Protein AF-A0AAV2C0Q1-F1 (afdb_monomer)

pLDDT: mean 70.8, std 21.01, range [34.28, 98.69]

Mean predicted aligned error: 19.0 Å

Secondary structure (DSSP, 8-state):
--HHHHHHHHHHHHHHHHHHHHHHHHHHHHHHHHHHHHHHHHHHHHHHHHHHHHHHH--S----SSS---BTTTB-------TTT-TTPEEEE-TT-GGGEEEE---HHHHHHHHHHHHHHHHTT-SS---PPPPPP---

Solvent-accessible surface area (backbone atoms only — not comparable to full-atom values): 8811 Å² total; per-residue (Å²): 132,63,67,67,56,54,54,52,52,52,53,52,51,51,54,50,50,58,50,50,52,52,51,51,52,54,50,50,54,49,52,55,53,52,49,53,54,50,51,55,49,50,54,51,50,51,52,52,48,53,60,52,46,56,65,74,70,54,90,68,86,82,82,60,99,58,91,55,65,78,60,55,102,84,44,65,80,74,85,72,69,54,62,84,83,42,77,87,35,46,80,46,70,46,94,91,37,76,92,60,35,38,64,37,90,68,52,72,68,54,50,51,51,51,50,50,50,55,50,52,54,51,64,73,74,52,89,79,82,93,69,89,77,79,79,81,83,78,83,132

Organism: NCBI:txid280406

Sequence (140 aa):
MDQDFLINFSKEITKKLDTIERQVDVLSENYDNIGKRVDDLSMTVSKQIETLGAIAVNGDHVLSENGAVPVSSKVTFITLNREEDYPNGTWLGDPDNPERRVRCHITPTVLILVIHLILGKRKRDRTTCTSPIPYPRIPW

Radius of gyration: 34.7 Å; Cα contacts (8 Å, |Δi|>4): 46; chains: 1; bounding box: 64×52×96 Å

Foldseek 3Di:
DDPVVVVVVVVVVVVVVVVVVVVVVVVVVVVVVVVVVVVVVVVVVVVLVVVVVVVVPPPDDPDPPDQFDCPDVPDGPPPQQDCVNPVPFDWDADPVDSVGIGTHPDDPVNVVVVVCVVVVVVVVPDDDDDDDDDDDDDDD

Nearest PDB structures (foldseek):
  6pcp-assembly2_C  TM=3.655E-01  e=1.535E+00  Bordetella pertussis
  4lln-assembly3_I  TM=4.149E-01  e=8.731E+00  Staphylococcus aureus

Structure (mmCIF, N/CA/C/O backbone):
data_AF-A0AAV2C0Q1-F1
#
_entry.id   AF-A0AAV2C0Q1-F1
#
loop_
_atom_site.group_PDB
_atom_site.id
_atom_site.type_symbol
_atom_site.label_atom_id
_atom_site.label_alt_id
_atom_site.label_comp_id
_atom_site.label_asym_id
_atom_site.label_entity_id
_atom_site.label_seq_id
_atom_site.pdbx_PDB_ins_code
_atom_site.Cartn_x
_atom_site.Cartn_y
_atom_site.Cartn_z
_atom_site.occupancy
_atom_site.B_iso_or_equiv
_atom_site.auth_seq_id
_atom_site.auth_comp_id
_atom_site.auth_asym_id
_atom_site.auth_atom_id
_atom_site.pdbx_PDB_model_num
ATOM 1 N N . MET A 1 1 ? -26.413 14.146 50.023 1.00 65.75 1 MET A N 1
ATOM 2 C CA . MET A 1 1 ? -25.894 13.702 48.714 1.00 65.75 1 MET A CA 1
ATOM 3 C C . MET A 1 1 ? -26.408 12.284 48.543 1.00 65.75 1 MET A C 1
ATOM 5 O O . MET A 1 1 ? -26.126 11.477 49.420 1.00 65.75 1 MET A O 1
ATOM 9 N N . ASP A 1 2 ? -27.257 12.028 47.548 1.00 90.31 2 ASP A N 1
ATOM 10 C CA . ASP A 1 2 ? -27.978 10.753 47.443 1.00 90.31 2 ASP A CA 1
ATOM 11 C C . ASP A 1 2 ? -27.030 9.604 47.106 1.00 90.31 2 ASP A C 1
ATOM 13 O O . ASP A 1 2 ? -26.300 9.642 46.115 1.00 90.31 2 ASP A O 1
ATOM 17 N N . GLN A 1 3 ? -27.042 8.575 47.948 1.00 91.81 3 GLN A N 1
ATOM 18 C CA . GLN A 1 3 ? -26.208 7.386 47.792 1.00 91.81 3 GLN A CA 1
ATOM 19 C C . GLN A 1 3 ? -26.467 6.687 46.445 1.00 91.81 3 GLN A C 1
ATOM 21 O O . GLN A 1 3 ? -25.527 6.243 45.787 1.00 91.81 3 GLN A O 1
ATOM 26 N N . ASP A 1 4 ? -27.718 6.695 45.982 1.00 94.50 4 ASP A N 1
ATOM 27 C CA . ASP A 1 4 ? -28.133 6.122 44.698 1.00 94.50 4 ASP A CA 1
ATOM 28 C C . ASP A 1 4 ? -27.535 6.859 43.496 1.00 94.50 4 ASP A C 1
ATOM 30 O O . ASP A 1 4 ? -27.154 6.237 42.502 1.00 94.50 4 ASP A O 1
ATOM 34 N N . PHE A 1 5 ? -27.390 8.184 43.597 1.00 95.81 5 PHE A N 1
ATOM 35 C CA . PHE A 1 5 ? -26.758 8.979 42.548 1.00 95.81 5 PHE A CA 1
ATOM 36 C C . PHE A 1 5 ? -25.291 8.585 42.376 1.00 95.81 5 PHE A C 1
ATOM 38 O O . PHE A 1 5 ? -24.832 8.376 41.253 1.00 95.81 5 PHE A O 1
ATOM 45 N N . LEU A 1 6 ? -24.562 8.439 43.487 1.00 95.06 6 LEU A N 1
ATOM 46 C CA . LEU A 1 6 ? -23.146 8.084 43.457 1.00 95.06 6 LEU A CA 1
ATOM 47 C C . LEU A 1 6 ? -22.929 6.666 42.908 1.00 95.06 6 LEU A C 1
ATOM 49 O O . LEU A 1 6 ? -22.021 6.451 42.105 1.00 95.06 6 LEU A O 1
ATOM 53 N N . ILE A 1 7 ? -23.798 5.721 43.279 1.00 96.50 7 ILE A N 1
ATOM 54 C CA . ILE A 1 7 ? -23.786 4.351 42.748 1.00 96.50 7 ILE A CA 1
ATOM 55 C C . ILE A 1 7 ? -24.032 4.357 41.235 1.00 96.50 7 ILE A C 1
ATOM 57 O O . ILE A 1 7 ? -23.296 3.714 40.485 1.00 96.50 7 ILE A O 1
ATOM 61 N N . ASN A 1 8 ? -25.031 5.106 40.762 1.00 96.31 8 ASN A N 1
ATOM 62 C CA . ASN A 1 8 ? -25.351 5.169 39.338 1.00 96.31 8 ASN A CA 1
ATOM 63 C C . ASN A 1 8 ? -24.243 5.856 38.525 1.00 96.31 8 ASN A C 1
ATOM 65 O O . ASN A 1 8 ? -23.880 5.390 37.447 1.00 96.31 8 ASN A O 1
ATOM 69 N N . PHE A 1 9 ? -23.656 6.927 39.062 1.00 96.94 9 PHE A N 1
ATOM 70 C CA . PHE A 1 9 ? -22.528 7.612 38.438 1.00 96.94 9 PHE A CA 1
ATOM 71 C C . PHE A 1 9 ? -21.294 6.708 38.343 1.00 96.94 9 PHE A C 1
ATOM 73 O O . PHE A 1 9 ? -20.684 6.607 37.280 1.00 96.94 9 PHE A O 1
ATOM 80 N N . SER A 1 10 ? -20.967 5.990 39.422 1.00 97.00 10 SER A N 1
ATOM 81 C CA . SER A 1 10 ? -19.880 5.008 39.421 1.00 97.00 10 SER A CA 1
ATOM 82 C C . SER A 1 10 ? -20.118 3.908 38.386 1.00 97.00 10 SER A C 1
ATOM 84 O O . SER A 1 10 ? -19.196 3.570 37.649 1.00 97.00 10 SER A O 1
ATOM 86 N N . LYS A 1 11 ? -21.350 3.397 38.274 1.00 98.00 11 LYS A N 1
ATOM 87 C CA . LYS A 1 11 ? -21.722 2.386 37.275 1.00 98.00 11 LYS A CA 1
ATOM 88 C C . LYS A 1 11 ? -21.534 2.888 35.842 1.00 98.00 11 LYS A C 1
ATOM 90 O O . LYS A 1 11 ? -21.035 2.152 34.993 1.00 98.00 11 LYS A O 1
ATOM 95 N N . GLU A 1 12 ? -21.913 4.133 35.573 1.00 98.31 12 GLU A N 1
ATOM 96 C CA . GLU A 1 12 ? -21.757 4.732 34.248 1.00 98.31 12 GLU A CA 1
ATOM 97 C C . GLU A 1 12 ? -20.279 4.964 33.897 1.00 98.31 12 GLU A C 1
ATOM 99 O O . GLU A 1 12 ? -19.877 4.733 32.756 1.00 98.31 12 GLU A O 1
ATOM 104 N N . ILE A 1 13 ? -19.446 5.350 34.872 1.00 98.31 13 ILE A N 1
ATOM 105 C CA . ILE A 1 13 ? -17.990 5.446 34.684 1.00 98.31 13 ILE A CA 1
ATOM 106 C C . ILE A 1 13 ? -17.406 4.084 34.316 1.00 98.31 13 ILE A C 1
ATOM 108 O O . ILE A 1 13 ? -16.681 3.997 33.327 1.00 98.31 13 ILE A O 1
ATOM 112 N N . THR A 1 14 ? -17.737 3.028 35.064 1.00 98.25 14 THR A N 1
ATOM 113 C CA . THR A 1 14 ? -17.246 1.672 34.776 1.00 98.25 14 THR A CA 1
ATOM 114 C C . THR A 1 14 ? -17.634 1.242 33.366 1.00 98.25 14 THR A C 1
ATOM 116 O O . THR A 1 14 ? -16.777 0.841 32.592 1.00 98.25 14 THR A O 1
ATOM 119 N N . LYS A 1 15 ? -18.891 1.459 32.967 1.00 98.56 15 LYS A N 1
ATOM 120 C CA . LYS A 1 15 ? -19.356 1.130 31.614 1.00 98.56 15 LYS A CA 1
ATOM 121 C C . LYS A 1 15 ? -18.574 1.867 30.520 1.00 98.56 15 LYS A C 1
ATOM 123 O O . LYS A 1 15 ? -18.290 1.302 29.461 1.00 98.56 15 LYS A O 1
ATOM 128 N N . LYS A 1 16 ? -18.244 3.142 30.745 1.00 98.56 16 LYS A N 1
ATOM 129 C CA . LYS A 1 16 ? -17.418 3.914 29.808 1.00 98.56 16 LYS A CA 1
ATOM 130 C C . LYS A 1 16 ? -15.980 3.408 29.762 1.00 98.56 16 LYS A C 1
ATOM 132 O O . LYS A 1 16 ? -15.426 3.349 28.670 1.00 98.56 16 LYS A O 1
ATOM 137 N N . LEU A 1 17 ? -15.405 3.021 30.899 1.00 98.62 17 LEU A N 1
ATOM 138 C CA . LEU A 1 17 ? -14.075 2.411 30.953 1.00 98.62 17 LEU A CA 1
ATOM 139 C C . LEU A 1 17 ? -14.039 1.091 30.177 1.00 98.62 17 LEU A C 1
ATOM 141 O O . LEU A 1 17 ? -13.200 0.963 29.293 1.00 98.62 17 LEU A O 1
ATOM 145 N N . ASP A 1 18 ? -15.014 0.203 30.384 1.00 98.50 18 ASP A N 1
ATOM 146 C CA . ASP A 1 18 ? -15.128 -1.066 29.645 1.00 98.50 18 ASP A CA 1
ATOM 147 C C . ASP A 1 18 ? -15.242 -0.836 28.126 1.00 98.50 18 ASP A C 1
ATOM 149 O O . ASP A 1 18 ? -14.744 -1.605 27.301 1.00 98.50 18 ASP A O 1
ATOM 153 N N . THR A 1 19 ? -15.927 0.244 27.735 1.00 98.62 19 THR A N 1
ATOM 154 C CA . THR A 1 19 ? -16.071 0.626 26.324 1.00 98.62 19 THR A CA 1
ATOM 155 C C . THR A 1 19 ? -14.741 1.101 25.743 1.00 98.62 19 THR A C 1
ATOM 157 O O . THR A 1 19 ? -14.389 0.702 24.635 1.00 98.62 19 THR A O 1
ATOM 160 N N . ILE A 1 20 ? -14.001 1.938 26.476 1.00 98.69 20 ILE A N 1
ATOM 161 C CA . ILE A 1 20 ? -12.687 2.440 26.054 1.00 98.69 20 ILE A CA 1
ATOM 162 C C . ILE A 1 20 ? -11.686 1.288 25.956 1.00 98.69 20 ILE A C 1
ATOM 164 O O . ILE A 1 20 ? -10.960 1.216 24.971 1.00 98.69 20 ILE A O 1
ATOM 168 N N . GLU A 1 21 ? -11.683 0.371 26.922 1.00 98.62 21 GLU A N 1
ATOM 169 C CA . GLU A 1 21 ? -10.827 -0.819 26.917 1.00 98.62 21 GLU A CA 1
ATOM 170 C C . GLU A 1 21 ? -11.042 -1.642 25.641 1.00 98.62 21 GLU A C 1
ATOM 172 O O . GLU A 1 21 ? -10.107 -1.842 24.869 1.00 98.62 21 GLU A O 1
ATOM 177 N N . ARG A 1 22 ? -12.302 -1.960 25.309 1.00 98.44 22 ARG A N 1
ATOM 178 C CA . ARG A 1 22 ? -12.633 -2.637 24.044 1.00 98.44 22 ARG A CA 1
ATOM 179 C C . ARG A 1 22 ? -12.180 -1.871 22.805 1.00 98.44 22 ARG A C 1
ATOM 181 O O . ARG A 1 22 ? -11.778 -2.481 21.819 1.00 98.44 22 ARG A O 1
ATOM 188 N N . GLN A 1 23 ? -12.310 -0.546 22.803 1.00 98.62 23 GLN A N 1
ATOM 189 C CA . GLN A 1 23 ? -11.873 0.265 21.666 1.00 98.62 23 GLN A CA 1
ATOM 190 C C . GLN A 1 23 ? -10.352 0.234 21.501 1.00 98.62 23 GLN A C 1
ATOM 192 O O . GLN A 1 23 ? -9.878 0.196 20.367 1.00 98.62 23 GLN A O 1
ATOM 197 N N . VAL A 1 24 ? -9.602 0.226 22.604 1.00 98.62 24 VAL A N 1
ATOM 198 C CA . VAL A 1 24 ? -8.141 0.086 22.597 1.00 98.62 24 VAL A CA 1
ATOM 199 C C . VAL A 1 24 ? -7.734 -1.290 22.074 1.00 98.62 24 VAL A C 1
ATOM 201 O O . VAL A 1 24 ? -6.858 -1.350 21.214 1.00 98.62 24 VAL A O 1
ATOM 204 N N . ASP A 1 25 ? -8.412 -2.363 22.488 1.00 98.56 25 ASP A N 1
ATOM 205 C CA . ASP A 1 25 ? -8.147 -3.720 21.989 1.00 98.56 25 ASP A CA 1
ATOM 206 C C . ASP A 1 25 ? -8.329 -3.811 20.468 1.00 98.56 25 ASP A C 1
ATOM 208 O O . ASP A 1 25 ? -7.438 -4.258 19.743 1.00 98.56 25 ASP A O 1
ATOM 212 N N . VAL A 1 26 ? -9.462 -3.311 19.961 1.00 98.25 26 VAL A N 1
ATOM 213 C CA . VAL A 1 26 ? -9.756 -3.288 18.518 1.00 98.25 26 VAL A CA 1
ATOM 214 C C . VAL A 1 26 ? -8.747 -2.425 17.762 1.00 98.25 26 VAL A C 1
ATOM 216 O O . VAL A 1 26 ? -8.320 -2.770 16.659 1.00 98.25 26 VAL A O 1
ATOM 219 N N . LEU A 1 27 ? -8.361 -1.279 18.327 1.00 98.44 27 LEU A N 1
ATOM 220 C CA . LEU A 1 27 ? -7.364 -0.412 17.712 1.00 98.44 27 LEU A CA 1
ATOM 221 C C . LEU A 1 27 ? -6.005 -1.117 17.634 1.00 98.44 27 LEU A C 1
ATOM 223 O O . LEU A 1 27 ? -5.371 -1.061 16.583 1.00 98.44 27 LEU A O 1
ATOM 227 N N . SER A 1 28 ? -5.594 -1.819 18.691 1.00 98.38 28 SER A N 1
ATOM 228 C CA . SER A 1 28 ? -4.357 -2.604 18.722 1.00 98.38 28 SER A CA 1
ATOM 229 C C . SER A 1 28 ? -4.342 -3.672 17.629 1.00 98.38 28 SER A C 1
ATOM 231 O O . SER A 1 28 ? -3.390 -3.746 16.857 1.00 98.38 28 SER A O 1
ATOM 233 N N . GLU A 1 29 ? -5.427 -4.434 17.487 1.00 98.56 29 GLU A N 1
ATOM 234 C CA . GLU A 1 29 ? -5.547 -5.451 16.436 1.00 98.56 29 GLU A CA 1
ATOM 235 C C . GLU A 1 29 ? -5.444 -4.836 15.029 1.00 98.56 29 GLU A C 1
ATOM 237 O O . GLU A 1 29 ? -4.795 -5.379 14.131 1.00 98.56 29 GLU A O 1
ATOM 242 N N . ASN A 1 30 ? -6.036 -3.657 14.825 1.00 98.44 30 ASN A N 1
ATOM 243 C CA . ASN A 1 30 ? -5.922 -2.934 13.561 1.00 98.44 30 ASN A CA 1
ATOM 244 C C . ASN A 1 30 ? -4.485 -2.474 13.272 1.00 98.44 30 ASN A C 1
ATOM 246 O 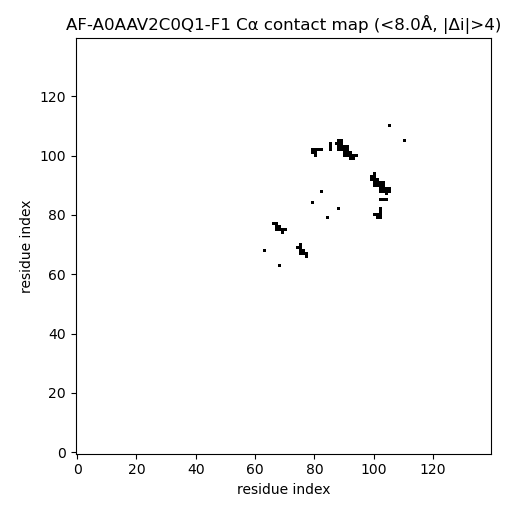O . ASN A 1 30 ? -4.052 -2.541 12.117 1.00 98.44 30 ASN A O 1
ATOM 250 N N . TYR A 1 31 ? -3.744 -2.030 14.293 1.00 98.31 31 TYR A N 1
ATOM 251 C CA . TYR A 1 31 ? -2.331 -1.665 14.157 1.00 98.31 31 TYR A CA 1
ATOM 252 C C . TYR A 1 31 ? -1.456 -2.873 13.794 1.00 98.31 31 TYR A C 1
ATOM 254 O O . TYR A 1 31 ? -0.600 -2.767 12.915 1.00 98.31 31 TYR A O 1
ATOM 262 N N . ASP A 1 32 ? -1.720 -4.041 14.374 1.00 98.38 32 ASP A N 1
ATOM 263 C CA . ASP A 1 32 ? -1.007 -5.268 14.010 1.00 98.38 32 ASP A CA 1
ATOM 264 C C . ASP A 1 32 ? -1.308 -5.688 12.565 1.00 98.38 32 ASP A C 1
ATOM 266 O O . ASP A 1 32 ? -0.412 -6.066 11.805 1.00 98.38 32 ASP A O 1
ATOM 270 N N . ASN A 1 33 ? -2.571 -5.585 12.147 1.00 98.25 33 ASN A N 1
ATOM 271 C CA . ASN A 1 33 ? -2.990 -5.920 10.788 1.00 98.25 33 ASN A CA 1
ATOM 272 C C . ASN A 1 33 ? -2.382 -4.983 9.740 1.00 98.25 33 ASN A C 1
ATOM 274 O O . ASN A 1 33 ? -1.959 -5.443 8.675 1.00 98.25 33 ASN A O 1
ATOM 278 N N . ILE A 1 34 ? -2.329 -3.674 10.009 1.00 98.44 34 ILE A N 1
ATOM 279 C CA . ILE A 1 34 ? -1.697 -2.735 9.078 1.00 98.44 34 ILE A CA 1
ATOM 280 C C . ILE A 1 34 ? -0.181 -2.932 9.033 1.00 98.44 34 ILE A C 1
ATOM 282 O O . ILE A 1 34 ? 0.376 -2.883 7.940 1.00 98.44 34 ILE A O 1
ATOM 286 N N . GLY A 1 35 ? 0.459 -3.239 10.168 1.00 98.12 35 GLY A N 1
ATOM 287 C CA . GLY A 1 35 ? 1.878 -3.595 10.232 1.00 98.12 35 GLY A CA 1
ATOM 288 C C . GLY A 1 35 ? 2.209 -4.769 9.312 1.00 98.12 35 GLY A C 1
ATOM 289 O O . GLY A 1 35 ? 3.008 -4.620 8.392 1.00 98.12 35 GLY A O 1
ATOM 290 N N . LYS A 1 36 ? 1.480 -5.885 9.448 1.00 98.06 36 LYS A N 1
ATOM 291 C CA . LYS A 1 36 ? 1.646 -7.069 8.582 1.00 98.06 36 LYS A CA 1
ATOM 292 C C . LYS A 1 36 ? 1.494 -6.742 7.096 1.00 98.06 36 LYS A C 1
ATOM 294 O O . LYS A 1 36 ? 2.306 -7.157 6.280 1.00 98.06 36 LYS A O 1
ATOM 299 N N . ARG A 1 37 ? 0.477 -5.952 6.732 1.00 98.00 37 ARG A N 1
ATOM 300 C CA . ARG A 1 37 ? 0.252 -5.554 5.331 1.00 98.00 37 ARG A CA 1
ATOM 301 C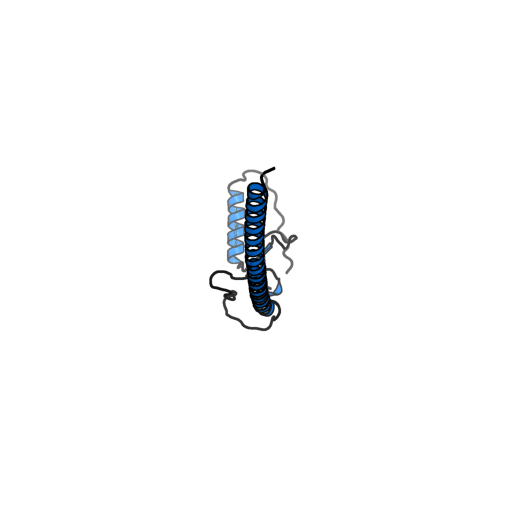 C . ARG A 1 37 ? 1.378 -4.684 4.774 1.00 98.00 37 ARG A C 1
ATOM 303 O O . ARG A 1 37 ? 1.658 -4.760 3.579 1.00 98.00 37 ARG A O 1
ATOM 310 N N . VAL A 1 38 ? 1.978 -3.832 5.605 1.00 98.25 38 VAL A N 1
ATOM 311 C CA . VAL A 1 38 ? 3.137 -3.017 5.220 1.00 98.25 38 VAL A CA 1
ATOM 312 C C . VAL A 1 38 ? 4.359 -3.906 5.001 1.00 98.25 38 VAL A C 1
ATOM 314 O O . VAL A 1 38 ? 5.040 -3.736 3.989 1.00 98.25 38 VAL A O 1
ATOM 317 N N . ASP A 1 39 ? 4.592 -4.887 5.871 1.00 98.06 39 ASP A N 1
ATOM 318 C CA . ASP A 1 39 ? 5.689 -5.848 5.724 1.00 98.06 39 ASP A CA 1
ATOM 319 C C . ASP A 1 39 ? 5.536 -6.689 4.445 1.00 98.06 39 ASP A C 1
ATOM 321 O O . ASP A 1 39 ? 6.471 -6.772 3.645 1.00 98.06 39 ASP A O 1
ATOM 325 N N . ASP A 1 40 ? 4.338 -7.214 4.173 1.00 97.19 40 ASP A N 1
ATOM 326 C CA . ASP A 1 40 ? 4.033 -7.972 2.949 1.00 97.19 40 ASP A CA 1
ATOM 327 C C . ASP A 1 40 ? 4.271 -7.140 1.678 1.00 97.19 40 ASP A C 1
ATOM 329 O O . ASP A 1 40 ? 4.833 -7.616 0.679 1.00 97.19 40 ASP A O 1
ATOM 333 N N . LEU A 1 41 ? 3.850 -5.871 1.701 1.00 96.94 41 LEU A N 1
ATOM 334 C CA . LEU A 1 41 ? 4.068 -4.949 0.592 1.00 96.94 41 LEU A CA 1
ATOM 335 C C . LEU A 1 41 ? 5.561 -4.657 0.407 1.00 96.94 41 LEU A C 1
ATOM 337 O O . LEU A 1 41 ? 6.047 -4.671 -0.723 1.00 96.94 41 LEU A O 1
ATOM 341 N N . SER A 1 42 ? 6.293 -4.444 1.500 1.00 96.88 42 SER A N 1
ATOM 342 C CA . SER A 1 42 ? 7.739 -4.215 1.492 1.00 96.88 42 SER A CA 1
ATOM 343 C C . SER A 1 42 ? 8.497 -5.410 0.904 1.00 96.88 42 SER A C 1
ATOM 345 O O . SER A 1 42 ? 9.351 -5.238 0.028 1.00 96.88 42 SER A O 1
ATOM 347 N N . MET A 1 43 ? 8.121 -6.634 1.288 1.00 94.06 43 MET A N 1
ATOM 348 C CA . MET A 1 43 ? 8.667 -7.868 0.714 1.00 94.06 43 MET A CA 1
ATOM 349 C C . MET A 1 43 ? 8.365 -7.979 -0.785 1.00 94.06 43 MET A C 1
ATOM 351 O O . MET A 1 43 ? 9.244 -8.324 -1.576 1.00 94.06 43 MET A O 1
ATOM 355 N N . THR A 1 44 ? 7.138 -7.650 -1.197 1.00 94.31 44 THR A N 1
ATOM 356 C CA . THR A 1 44 ? 6.727 -7.694 -2.608 1.00 94.31 44 THR A CA 1
ATOM 357 C C . THR A 1 44 ? 7.521 -6.704 -3.456 1.00 94.31 44 THR A C 1
ATOM 359 O O . THR A 1 44 ? 8.030 -7.074 -4.515 1.00 94.31 44 THR A O 1
ATOM 362 N N . VAL A 1 45 ? 7.664 -5.462 -2.988 1.00 90.81 45 VAL A N 1
ATOM 363 C CA . VAL A 1 45 ? 8.430 -4.417 -3.681 1.00 90.81 45 VAL A CA 1
ATOM 364 C C . VAL A 1 45 ? 9.908 -4.788 -3.750 1.00 90.81 45 VAL A C 1
ATOM 366 O O . VAL A 1 45 ? 10.497 -4.708 -4.825 1.00 90.81 45 VAL A O 1
ATOM 369 N N . SER A 1 46 ? 10.495 -5.265 -2.651 1.00 90.56 46 SER A N 1
ATOM 370 C CA . SER A 1 46 ? 11.899 -5.702 -2.619 1.00 90.56 46 SER A CA 1
ATOM 371 C C . SER A 1 46 ? 12.162 -6.809 -3.641 1.00 90.56 46 SER A C 1
ATOM 373 O O . SER A 1 46 ? 13.067 -6.692 -4.463 1.00 90.56 46 SER A O 1
ATOM 375 N N . LYS A 1 47 ? 11.292 -7.824 -3.696 1.00 85.38 47 LYS A N 1
ATOM 376 C CA . LYS A 1 47 ? 11.377 -8.907 -4.685 1.00 85.38 47 LYS A CA 1
ATOM 377 C C . LYS A 1 47 ? 11.236 -8.408 -6.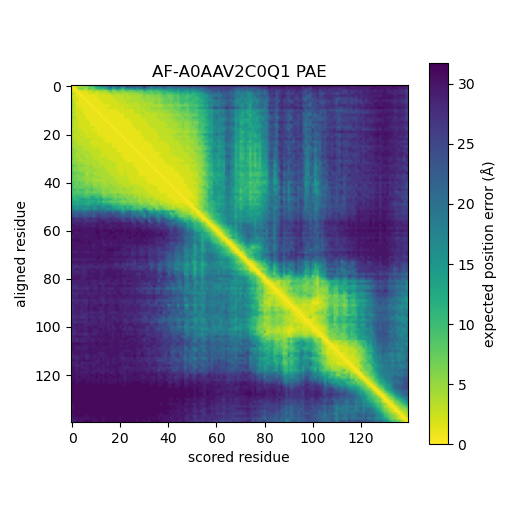127 1.00 85.38 47 LYS A C 1
ATOM 379 O O . LYS A 1 47 ? 11.921 -8.896 -7.030 1.00 85.38 47 LYS A O 1
ATOM 384 N N . GLN A 1 48 ? 10.340 -7.450 -6.373 1.00 84.88 48 GLN A N 1
ATOM 385 C CA . GLN A 1 48 ? 10.195 -6.833 -7.694 1.00 84.88 48 GLN A CA 1
ATOM 386 C C . GLN A 1 48 ? 11.460 -6.067 -8.093 1.00 84.88 48 GLN A C 1
ATOM 388 O O . GLN A 1 48 ? 11.902 -6.193 -9.234 1.00 84.88 48 GLN A O 1
ATOM 393 N N . ILE A 1 49 ? 12.076 -5.336 -7.161 1.00 81.38 49 ILE A N 1
ATOM 394 C CA . ILE A 1 49 ? 13.338 -4.624 -7.388 1.00 81.38 49 ILE A CA 1
ATOM 395 C C . ILE A 1 49 ? 14.481 -5.603 -7.653 1.00 81.38 49 ILE A C 1
ATOM 397 O O . ILE A 1 49 ? 15.238 -5.373 -8.584 1.00 81.38 49 ILE A O 1
ATOM 401 N N . GLU A 1 50 ? 14.602 -6.703 -6.910 1.00 77.25 50 GLU A N 1
ATOM 402 C CA . GLU A 1 50 ? 15.616 -7.737 -7.175 1.00 77.25 50 GLU A CA 1
ATOM 403 C C . GLU A 1 50 ? 15.456 -8.338 -8.575 1.00 77.25 50 GLU A C 1
ATOM 405 O O . GLU A 1 50 ? 16.429 -8.470 -9.317 1.00 77.25 50 GLU A O 1
ATOM 410 N N . THR A 1 51 ? 14.215 -8.631 -8.972 1.00 71.75 51 THR A N 1
ATOM 411 C CA . THR A 1 51 ? 13.902 -9.144 -10.314 1.00 71.75 51 THR A CA 1
ATOM 412 C C . THR A 1 51 ? 14.304 -8.138 -11.399 1.00 71.75 51 THR A C 1
ATOM 414 O O . THR A 1 51 ? 14.869 -8.519 -12.420 1.00 71.75 51 THR A O 1
ATOM 417 N N . LEU A 1 52 ? 14.061 -6.844 -11.169 1.00 67.50 52 LEU A N 1
ATOM 418 C CA . LEU A 1 52 ? 14.445 -5.753 -12.071 1.00 67.50 52 LEU A CA 1
ATOM 419 C C . LEU A 1 52 ? 15.957 -5.486 -12.090 1.00 67.50 52 LEU A C 1
ATOM 421 O O . LEU A 1 52 ? 16.536 -5.263 -13.150 1.00 67.50 52 LEU A O 1
ATOM 425 N N . GLY A 1 53 ? 16.611 -5.522 -10.932 1.00 60.41 53 GLY A N 1
ATOM 426 C CA . GLY A 1 53 ? 18.047 -5.313 -10.776 1.00 60.41 53 GLY A CA 1
ATOM 427 C C . GLY A 1 53 ? 18.857 -6.426 -11.431 1.00 60.41 53 GLY A C 1
ATOM 428 O O . GLY A 1 53 ? 19.845 -6.147 -12.103 1.00 60.41 53 GLY A O 1
ATOM 429 N N . ALA A 1 54 ? 18.398 -7.676 -11.340 1.00 54.34 54 ALA A N 1
ATOM 430 C CA . ALA A 1 54 ? 19.015 -8.800 -12.041 1.00 54.34 54 ALA A CA 1
ATOM 431 C C . ALA A 1 54 ? 19.006 -8.627 -13.573 1.00 54.34 54 ALA A C 1
ATOM 433 O O . ALA A 1 54 ? 19.938 -9.077 -14.235 1.00 54.34 54 ALA A O 1
ATOM 434 N N . ILE A 1 55 ? 18.000 -7.943 -14.132 1.00 53.66 55 ILE A N 1
ATOM 435 C CA . ILE A 1 55 ? 17.930 -7.612 -15.565 1.00 53.66 55 ILE A CA 1
ATOM 436 C C . ILE A 1 55 ? 18.911 -6.480 -15.922 1.00 53.66 55 ILE A C 1
ATOM 438 O O . ILE A 1 55 ? 19.489 -6.489 -17.003 1.00 53.66 55 ILE A O 1
ATOM 442 N N . ALA A 1 56 ? 19.122 -5.510 -15.027 1.00 48.59 56 ALA A N 1
ATOM 443 C CA . ALA A 1 56 ? 19.966 -4.341 -15.288 1.00 48.59 56 ALA A CA 1
ATOM 444 C C . ALA A 1 56 ? 21.472 -4.561 -15.027 1.00 48.59 56 ALA A C 1
ATOM 446 O O . ALA A 1 56 ? 22.292 -3.817 -15.565 1.00 48.59 56 ALA A O 1
ATOM 447 N N . VAL A 1 57 ? 21.845 -5.535 -14.187 1.00 45.06 57 VAL A N 1
ATOM 448 C CA . VAL A 1 57 ? 23.241 -5.760 -13.754 1.00 45.06 57 VAL A CA 1
ATOM 449 C C . VAL A 1 57 ? 23.910 -6.919 -14.503 1.00 45.06 57 VAL A C 1
ATOM 451 O O . VAL A 1 57 ? 25.125 -6.898 -14.698 1.00 45.06 57 VAL A O 1
ATOM 454 N N . ASN A 1 58 ? 23.142 -7.890 -15.000 1.00 43.91 58 ASN A N 1
ATOM 455 C CA . ASN A 1 58 ? 23.687 -8.993 -15.789 1.00 43.91 58 ASN A CA 1
ATOM 456 C C . ASN A 1 58 ? 23.684 -8.622 -17.274 1.00 43.91 58 ASN A C 1
ATOM 458 O O . ASN A 1 58 ? 22.786 -8.995 -18.026 1.00 43.91 58 ASN A O 1
ATOM 462 N N . GLY A 1 59 ? 24.710 -7.882 -17.693 1.00 47.66 59 GLY A N 1
ATOM 463 C CA . GLY A 1 59 ? 25.037 -7.629 -19.098 1.00 47.66 59 GLY A CA 1
ATOM 464 C C . GLY A 1 59 ? 25.525 -8.878 -19.841 1.00 47.66 59 GLY A C 1
ATOM 465 O O . GLY A 1 59 ? 26.513 -8.794 -20.560 1.00 47.66 59 GLY A O 1
ATOM 466 N N . ASP A 1 60 ? 24.862 -10.024 -19.661 1.00 38.50 60 ASP A N 1
ATOM 467 C CA . ASP A 1 60 ? 25.129 -11.241 -20.423 1.00 38.50 60 ASP A CA 1
ATOM 468 C C . ASP A 1 60 ? 23.820 -11.792 -21.011 1.00 38.50 60 ASP A C 1
ATOM 470 O O . ASP A 1 60 ? 23.049 -12.522 -20.394 1.00 38.50 60 ASP A O 1
ATOM 474 N N . HIS A 1 61 ? 23.543 -11.301 -22.216 1.00 48.31 61 HIS A N 1
ATOM 475 C CA . HIS A 1 61 ? 22.838 -11.969 -23.303 1.00 48.31 61 HIS A CA 1
ATOM 476 C C . HIS A 1 61 ? 21.603 -12.838 -22.963 1.00 48.31 61 HIS A C 1
ATOM 478 O O . HIS A 1 61 ? 21.616 -14.062 -23.091 1.00 48.31 61 HIS A O 1
ATOM 484 N N . VAL A 1 62 ? 20.453 -12.192 -22.745 1.00 39.84 62 VAL A N 1
ATOM 485 C CA . VAL A 1 62 ? 19.166 -12.735 -23.221 1.00 39.84 62 VAL A CA 1
ATOM 486 C C . VAL A 1 62 ? 18.579 -11.735 -24.211 1.00 39.84 62 VAL A C 1
ATOM 488 O O . VAL A 1 62 ? 17.753 -10.888 -23.875 1.00 39.84 62 VAL A O 1
ATOM 491 N N . LEU A 1 63 ? 19.073 -11.801 -25.448 1.00 41.28 63 LEU A N 1
ATOM 492 C CA . LEU A 1 63 ? 18.528 -11.048 -26.570 1.00 41.28 63 LEU A CA 1
ATOM 493 C C . LEU A 1 63 ? 17.126 -11.575 -26.898 1.00 41.28 63 LEU A C 1
ATOM 495 O O . LEU A 1 63 ? 16.971 -12.614 -27.537 1.00 41.28 63 LEU A O 1
ATOM 499 N N . SER A 1 64 ? 16.102 -10.829 -26.496 1.00 40.78 64 SER A N 1
ATOM 500 C CA . SER A 1 64 ? 14.911 -10.703 -27.329 1.00 40.78 64 SER A CA 1
ATOM 501 C C . SER A 1 64 ? 15.171 -9.534 -28.276 1.00 40.78 64 SER A C 1
ATOM 503 O O . SER A 1 64 ? 15.427 -8.422 -27.822 1.00 40.78 64 SER A O 1
ATOM 505 N N . GLU A 1 65 ? 15.137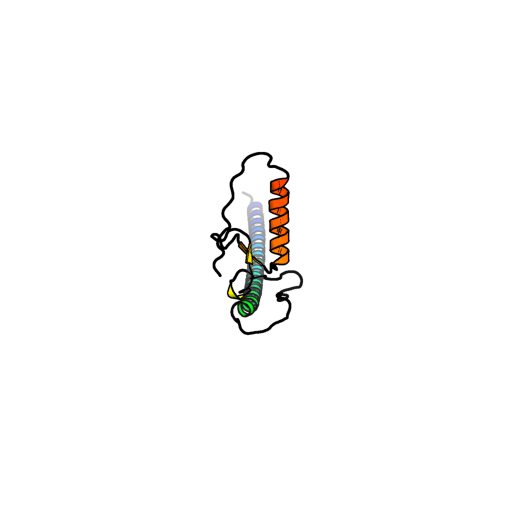 -9.805 -29.580 1.00 42.00 65 GLU A N 1
ATOM 506 C CA . GLU A 1 65 ? 15.472 -8.935 -30.726 1.00 42.00 65 GLU A CA 1
ATOM 507 C C . GLU A 1 65 ? 14.786 -7.552 -30.752 1.00 42.00 65 GLU A C 1
ATOM 509 O O . GLU A 1 65 ? 15.106 -6.709 -31.579 1.00 42.00 65 GLU A O 1
ATOM 514 N N . ASN A 1 66 ? 13.881 -7.253 -29.826 1.00 43.75 66 ASN A N 1
ATOM 515 C CA . ASN A 1 66 ? 13.268 -5.939 -29.701 1.00 43.75 66 ASN A CA 1
ATOM 516 C C . ASN A 1 66 ? 13.377 -5.498 -28.241 1.00 43.75 66 ASN A C 1
ATOM 518 O O . ASN A 1 66 ? 12.746 -6.102 -27.378 1.00 43.75 66 ASN A O 1
ATOM 522 N N . GLY A 1 67 ? 14.211 -4.479 -27.990 1.00 45.75 67 GLY A N 1
ATOM 523 C CA . GLY A 1 67 ? 14.665 -3.979 -26.683 1.00 45.75 67 GLY A CA 1
ATOM 524 C C . GLY A 1 67 ? 13.570 -3.513 -25.719 1.00 45.75 67 GLY A C 1
ATOM 525 O O . GLY A 1 67 ? 13.476 -2.336 -25.380 1.00 45.75 67 GLY A O 1
ATOM 526 N N . ALA A 1 68 ? 12.755 -4.450 -25.254 1.00 45.28 68 ALA A N 1
ATOM 527 C CA . ALA A 1 68 ? 11.727 -4.260 -24.255 1.00 45.28 68 ALA A CA 1
ATOM 528 C C . ALA A 1 68 ? 11.573 -5.558 -23.458 1.00 45.28 68 ALA A C 1
ATOM 530 O O . ALA A 1 68 ? 10.996 -6.532 -23.939 1.00 45.28 68 ALA A O 1
ATOM 531 N N . VAL A 1 69 ? 12.073 -5.574 -22.222 1.00 46.69 69 VAL A N 1
ATOM 532 C CA . VAL A 1 69 ? 11.732 -6.633 -21.266 1.00 46.69 69 VAL A CA 1
ATOM 533 C C . VAL A 1 69 ? 10.330 -6.316 -20.734 1.00 46.69 69 VAL A C 1
ATOM 535 O O . VAL A 1 69 ? 10.142 -5.240 -20.157 1.00 46.69 69 VAL A O 1
ATOM 538 N N . PRO A 1 70 ? 9.318 -7.177 -20.946 1.00 45.44 70 PRO A N 1
ATOM 539 C CA . PRO A 1 70 ? 7.956 -6.888 -20.523 1.00 45.44 70 PRO A CA 1
ATOM 540 C C . PRO A 1 70 ? 7.822 -7.139 -19.018 1.00 45.44 70 PRO A C 1
ATOM 542 O O . PRO A 1 70 ? 7.418 -8.211 -18.573 1.00 45.44 70 PRO A O 1
ATOM 545 N N . VAL A 1 71 ? 8.152 -6.132 -18.212 1.00 49.16 71 VAL A N 1
ATOM 546 C CA . VAL A 1 71 ? 7.797 -6.091 -16.789 1.00 49.16 71 VAL A CA 1
ATOM 547 C C . VAL A 1 71 ? 6.367 -5.581 -16.711 1.00 49.16 71 VAL A C 1
ATOM 549 O O . VAL A 1 71 ? 6.124 -4.383 -16.609 1.00 49.16 71 VAL A O 1
ATOM 552 N N . SER A 1 72 ? 5.407 -6.507 -16.789 1.00 49.03 72 SER A N 1
ATOM 553 C CA . SER A 1 72 ? 3.978 -6.198 -16.930 1.00 49.03 72 SER A CA 1
ATOM 554 C C . SER A 1 72 ? 3.677 -5.416 -18.218 1.00 49.03 72 SER A C 1
ATOM 556 O O . SER A 1 72 ? 4.453 -4.586 -18.681 1.00 49.03 72 SER A O 1
ATOM 558 N N . SER A 1 73 ? 2.530 -5.664 -18.844 1.00 52.38 73 SER A N 1
ATOM 559 C CA . SER A 1 73 ? 2.190 -5.174 -20.193 1.00 52.38 73 SER A CA 1
ATOM 560 C C . SER A 1 73 ? 2.106 -3.640 -20.356 1.00 52.38 73 SER A C 1
ATOM 562 O O . SER A 1 73 ? 1.578 -3.165 -21.357 1.00 52.38 73 SER A O 1
ATOM 564 N N . LYS A 1 74 ? 2.565 -2.849 -19.377 1.00 50.41 74 LYS A N 1
ATOM 565 C CA . LYS A 1 74 ? 2.500 -1.383 -19.353 1.00 50.41 74 LYS A CA 1
ATOM 566 C C . LYS A 1 74 ? 3.807 -0.673 -18.982 1.00 50.41 74 LYS A C 1
ATOM 568 O O . LYS A 1 74 ? 3.827 0.550 -19.086 1.00 50.41 74 LYS A O 1
ATOM 573 N N . VAL A 1 75 ? 4.870 -1.366 -18.555 1.00 43.47 75 VAL A N 1
ATOM 574 C CA . VAL A 1 75 ? 6.126 -0.702 -18.155 1.00 43.47 75 VAL A CA 1
ATOM 575 C C . VAL A 1 75 ? 7.313 -1.328 -18.878 1.00 43.47 75 VAL A C 1
ATOM 577 O O . VAL A 1 75 ? 7.786 -2.406 -18.535 1.00 43.47 75 VAL A O 1
ATOM 580 N N . THR A 1 76 ? 7.809 -0.625 -19.893 1.00 56.19 76 THR A N 1
ATOM 581 C CA . THR A 1 76 ? 9.092 -0.930 -20.529 1.00 56.19 76 THR A CA 1
ATOM 582 C C . THR A 1 76 ? 10.142 0.008 -19.945 1.00 56.19 76 THR A C 1
ATOM 584 O O . THR A 1 76 ? 10.068 1.218 -20.147 1.00 56.19 76 THR A O 1
ATOM 587 N N . PHE A 1 77 ? 11.116 -0.534 -19.212 1.00 50.69 77 PHE A N 1
ATOM 588 C CA . PHE A 1 77 ? 12.292 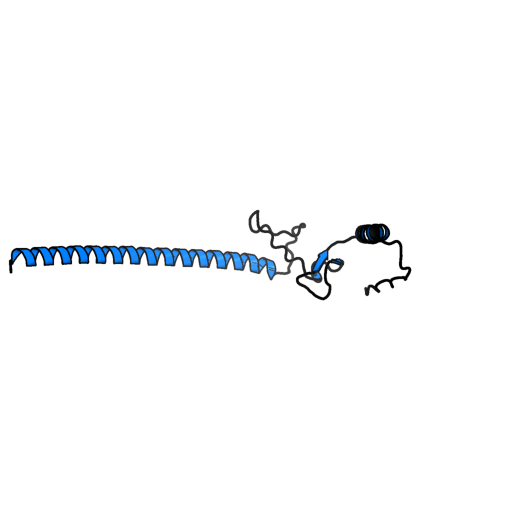0.226 -18.789 1.00 50.69 77 PHE A CA 1
ATOM 589 C C . PHE A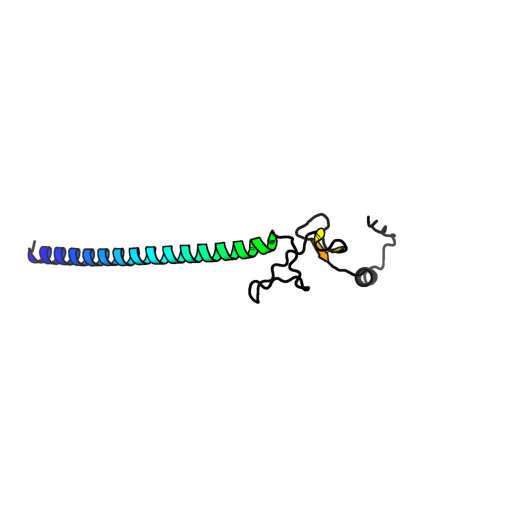 1 77 ? 13.244 0.352 -19.982 1.00 50.69 77 PHE A C 1
ATOM 591 O O . PHE A 1 77 ? 13.972 -0.580 -20.312 1.00 50.69 77 PHE A O 1
ATOM 598 N N . ILE A 1 78 ? 13.188 1.492 -20.668 1.00 55.47 78 ILE A N 1
ATOM 599 C CA . ILE A 1 78 ? 14.062 1.804 -21.798 1.00 55.47 78 ILE A CA 1
ATOM 600 C C . ILE A 1 78 ? 15.297 2.525 -21.242 1.00 55.47 78 ILE A C 1
ATOM 602 O O . ILE A 1 78 ? 15.348 3.752 -21.220 1.00 55.47 78 ILE A O 1
ATOM 606 N N . THR A 1 79 ? 16.294 1.787 -20.754 1.00 59.28 79 THR A N 1
ATOM 607 C CA . THR A 1 79 ? 17.586 2.374 -20.340 1.00 59.28 79 THR A CA 1
ATOM 608 C C . THR A 1 79 ? 18.471 2.610 -21.568 1.00 59.28 79 THR A C 1
ATOM 610 O O . THR A 1 79 ? 19.590 2.126 -21.628 1.00 59.28 79 THR A O 1
ATOM 613 N N . LEU A 1 80 ? 17.970 3.305 -22.593 1.00 55.31 80 LEU A N 1
ATOM 614 C CA . LEU A 1 80 ? 18.735 3.566 -23.816 1.00 55.31 80 LEU A CA 1
ATOM 615 C C . LEU A 1 80 ? 19.305 4.978 -23.771 1.00 55.31 80 LEU A C 1
ATOM 617 O O . LEU A 1 80 ? 18.692 5.920 -24.267 1.00 55.31 80 LEU A O 1
ATOM 621 N N . ASN A 1 81 ? 20.468 5.120 -23.137 1.00 59.16 81 ASN A N 1
ATOM 622 C CA . ASN A 1 81 ? 21.242 6.362 -23.178 1.00 59.16 81 ASN A CA 1
ATOM 623 C C . ASN A 1 81 ? 22.755 6.158 -23.002 1.00 59.16 81 ASN A C 1
ATOM 625 O O . ASN A 1 81 ? 23.476 7.143 -22.831 1.00 59.16 81 ASN A O 1
ATOM 629 N N . ARG A 1 82 ? 23.260 4.918 -23.030 1.00 61.84 82 ARG A N 1
ATOM 630 C CA . ARG A 1 82 ? 24.701 4.662 -22.970 1.00 61.84 82 ARG A CA 1
ATOM 631 C C . ARG A 1 82 ? 25.286 4.525 -24.377 1.00 61.84 82 ARG A C 1
ATOM 633 O O . ARG A 1 82 ? 24.581 4.209 -25.333 1.00 61.84 82 ARG A O 1
ATOM 640 N N . GLU A 1 83 ? 26.566 4.850 -24.524 1.00 61.94 83 GLU A N 1
ATOM 641 C CA . GLU A 1 83 ? 27.260 4.822 -25.820 1.00 61.94 83 GLU A CA 1
ATOM 642 C C . GLU A 1 83 ? 27.443 3.393 -26.336 1.00 61.94 83 GLU A C 1
ATOM 644 O O . GLU A 1 83 ? 27.396 3.156 -27.539 1.00 61.94 83 GLU A O 1
ATOM 649 N N . GLU A 1 84 ? 27.558 2.435 -25.423 1.00 66.44 84 GLU A N 1
ATOM 650 C CA . GLU A 1 84 ? 27.759 1.022 -25.721 1.00 66.44 84 GLU A CA 1
ATOM 651 C C . GLU A 1 84 ? 26.493 0.362 -26.285 1.00 66.44 84 GLU A C 1
ATOM 653 O O . GLU A 1 84 ? 26.597 -0.572 -27.077 1.00 66.44 84 GLU A O 1
ATOM 658 N N . ASP A 1 85 ? 25.308 0.877 -25.931 1.00 64.94 85 ASP A N 1
ATOM 659 C CA . ASP A 1 85 ? 24.022 0.369 -26.429 1.00 64.94 85 ASP A CA 1
ATOM 660 C C . ASP A 1 85 ? 23.823 0.704 -27.916 1.00 64.94 85 ASP A C 1
ATOM 662 O O . ASP A 1 85 ? 23.149 -0.018 -28.650 1.00 64.94 85 ASP A O 1
ATOM 666 N N . TYR A 1 86 ? 24.412 1.817 -28.366 1.00 65.12 86 TYR A N 1
ATOM 667 C CA . TYR A 1 86 ? 24.300 2.335 -29.725 1.00 65.12 86 TYR A CA 1
ATOM 668 C C . TYR A 1 86 ? 25.621 2.974 -30.184 1.00 65.12 86 TYR A C 1
ATOM 670 O O . TYR A 1 86 ? 25.687 4.197 -30.371 1.00 65.12 86 TYR A O 1
ATOM 678 N N . PRO A 1 87 ? 26.666 2.157 -30.434 1.00 67.12 87 PRO A N 1
ATOM 679 C CA . PRO A 1 87 ? 28.018 2.644 -30.726 1.00 67.12 87 PRO A CA 1
ATOM 680 C C . PRO A 1 87 ? 28.085 3.454 -32.027 1.00 67.12 87 PRO A C 1
ATOM 682 O O . PRO A 1 87 ? 28.881 4.376 -32.154 1.00 67.12 87 PRO A O 1
ATOM 685 N N . ASN A 1 88 ? 27.184 3.164 -32.972 1.00 68.81 88 ASN A N 1
ATOM 686 C CA . ASN A 1 88 ? 27.058 3.877 -34.247 1.00 68.81 88 ASN A CA 1
ATOM 687 C C . ASN A 1 88 ? 25.880 4.874 -34.265 1.00 68.81 88 ASN A C 1
ATOM 689 O O . ASN A 1 88 ? 25.509 5.387 -35.322 1.00 68.81 88 ASN A O 1
ATOM 693 N N . GLY A 1 89 ? 25.236 5.113 -33.119 1.00 73.06 89 GLY A N 1
ATOM 694 C CA . GLY A 1 89 ? 24.111 6.037 -32.996 1.00 73.06 89 GLY A CA 1
ATOM 695 C C . GLY A 1 89 ? 24.570 7.494 -32.997 1.00 73.06 89 GLY A C 1
ATOM 696 O O . GLY A 1 89 ? 25.653 7.820 -32.520 1.00 73.06 89 GLY A O 1
ATOM 697 N N . THR A 1 90 ? 23.733 8.406 -33.482 1.00 74.81 90 THR A N 1
ATOM 698 C CA . THR A 1 90 ? 24.009 9.850 -33.423 1.00 74.81 90 THR A CA 1
ATOM 699 C C . THR A 1 90 ? 23.377 10.446 -32.165 1.00 74.81 90 THR A C 1
ATOM 701 O O . THR A 1 90 ? 22.230 10.133 -31.841 1.00 74.81 90 THR A O 1
ATOM 704 N N . TRP A 1 91 ? 24.107 11.305 -31.447 1.00 77.00 91 TRP A N 1
ATOM 705 C CA . TRP A 1 91 ? 23.532 12.089 -30.351 1.00 77.00 91 TRP A CA 1
ATOM 706 C C . TRP A 1 91 ? 22.607 13.172 -30.903 1.00 77.00 91 TRP A C 1
ATOM 708 O O . TRP A 1 91 ? 23.013 13.988 -31.730 1.00 77.00 91 TRP A O 1
ATOM 718 N N . LEU A 1 92 ? 21.374 13.204 -30.408 1.00 74.50 92 LEU A N 1
ATOM 719 C CA . LEU A 1 92 ? 20.422 14.275 -30.664 1.00 74.50 92 LEU A CA 1
ATOM 720 C C . LEU A 1 92 ? 20.168 15.040 -29.365 1.00 74.50 92 LEU A C 1
ATOM 722 O O . LEU A 1 92 ? 19.872 14.428 -28.340 1.00 74.50 92 LEU A O 1
ATOM 726 N N . GLY A 1 93 ? 20.267 16.368 -29.423 1.00 74.56 93 GLY A N 1
ATOM 727 C CA . GLY A 1 93 ? 20.144 17.245 -28.259 1.00 74.56 93 GLY A CA 1
ATOM 728 C C . GLY A 1 93 ? 21.459 17.948 -27.933 1.00 74.56 93 GLY A C 1
ATOM 729 O O . GLY A 1 93 ? 22.253 18.222 -28.831 1.00 74.56 93 GLY A O 1
ATOM 730 N N . ASP A 1 94 ? 21.658 18.265 -26.658 1.00 69.50 94 ASP A N 1
ATOM 731 C CA . ASP A 1 94 ? 22.837 18.980 -26.165 1.00 69.50 94 ASP A CA 1
ATOM 732 C C . ASP A 1 94 ? 23.983 17.995 -25.843 1.00 69.50 94 ASP A C 1
ATOM 734 O O . ASP A 1 94 ? 23.832 17.173 -24.934 1.00 69.50 94 ASP A O 1
ATOM 738 N N . PRO A 1 95 ? 25.125 18.042 -26.556 1.00 67.69 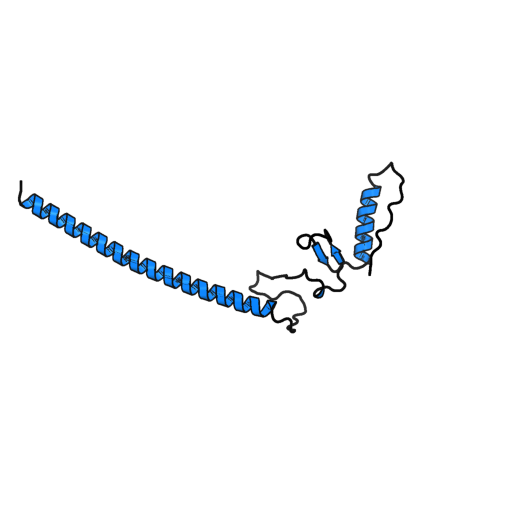95 PRO A N 1
ATOM 739 C CA . PRO A 1 95 ? 26.251 17.145 -26.308 1.00 67.69 95 PRO A CA 1
ATOM 740 C C . PRO A 1 95 ? 26.833 17.274 -24.901 1.00 67.69 95 PRO A C 1
ATOM 742 O O . PRO A 1 95 ? 27.317 16.278 -24.371 1.00 67.69 95 PRO A O 1
ATOM 745 N N . ASP A 1 96 ? 26.751 18.448 -24.277 1.00 74.44 96 ASP A N 1
ATOM 746 C CA . ASP A 1 96 ? 27.364 18.720 -22.975 1.00 74.44 96 ASP A CA 1
ATOM 747 C C . ASP A 1 96 ? 26.432 18.364 -21.804 1.00 74.44 96 ASP A C 1
ATOM 749 O O . ASP A 1 96 ? 26.859 18.347 -20.648 1.00 74.44 96 ASP A O 1
ATOM 753 N N . ASN A 1 97 ? 25.167 18.020 -22.084 1.00 75.00 97 ASN A N 1
ATOM 754 C CA . ASN A 1 97 ? 24.173 17.685 -21.067 1.00 75.00 97 ASN A CA 1
ATOM 755 C C . ASN A 1 97 ? 23.576 16.270 -21.259 1.00 75.00 97 ASN A C 1
ATOM 757 O O . ASN A 1 97 ? 22.649 16.097 -22.057 1.00 75.00 97 ASN A O 1
ATOM 761 N N . PRO A 1 98 ? 24.041 15.255 -20.499 1.00 71.94 98 PRO A N 1
ATOM 762 C CA . PRO A 1 98 ? 23.631 13.857 -20.656 1.00 71.94 98 PRO A CA 1
ATOM 763 C C . PRO A 1 98 ? 22.136 13.599 -20.421 1.00 71.94 98 PRO A C 1
ATOM 765 O O . PRO A 1 98 ? 21.588 12.670 -21.005 1.00 71.94 98 PRO A O 1
ATOM 768 N N . GLU A 1 99 ? 21.456 14.423 -19.621 1.00 64.56 99 GLU A N 1
ATOM 769 C CA . GLU A 1 99 ? 20.019 14.266 -19.344 1.00 64.56 99 GLU A CA 1
ATOM 770 C C . GLU A 1 99 ? 19.125 14.791 -20.475 1.00 64.56 99 GLU A C 1
ATOM 772 O O . GLU A 1 99 ? 17.935 14.486 -20.532 1.00 64.56 99 GLU A O 1
ATOM 777 N N . ARG A 1 100 ? 19.686 15.600 -21.382 1.00 67.00 100 ARG A N 1
ATOM 778 C CA . ARG A 1 100 ? 18.961 16.240 -22.493 1.00 67.00 100 ARG A CA 1
ATOM 779 C C . ARG A 1 100 ? 19.394 15.741 -23.864 1.00 67.00 100 ARG A C 1
ATOM 781 O O . ARG A 1 100 ? 18.984 16.312 -24.877 1.00 67.00 100 ARG A O 1
ATOM 788 N N . ARG A 1 101 ? 20.215 14.695 -23.903 1.00 74.94 101 ARG A N 1
ATOM 789 C CA . ARG A 1 101 ? 20.649 14.040 -25.135 1.00 74.94 101 ARG A CA 1
ATOM 790 C C . ARG A 1 101 ? 20.161 12.601 -25.181 1.00 74.94 101 ARG A C 1
ATOM 792 O O . ARG A 1 101 ? 20.055 11.938 -24.152 1.00 74.94 101 ARG A O 1
ATOM 799 N N . VAL A 1 102 ? 19.876 12.140 -26.394 1.00 71.69 102 VAL A N 1
ATOM 800 C CA . VAL A 1 102 ? 19.459 10.763 -26.685 1.00 71.69 102 VAL A CA 1
ATOM 801 C C . VAL A 1 102 ? 20.293 10.211 -27.841 1.00 71.69 102 VAL A C 1
ATOM 803 O O . VAL A 1 102 ? 20.490 10.910 -28.841 1.00 71.69 102 VAL A O 1
ATOM 806 N N . ARG A 1 103 ? 20.795 8.971 -27.723 1.00 75.69 103 ARG A N 1
ATOM 807 C CA . ARG A 1 103 ? 21.413 8.241 -28.850 1.00 75.69 103 ARG A CA 1
ATOM 808 C C . ARG A 1 103 ? 20.307 7.687 -29.733 1.00 75.69 103 ARG A C 1
ATOM 810 O O . ARG A 1 103 ? 19.437 6.959 -29.267 1.00 75.69 103 ARG A O 1
ATOM 817 N N . CYS A 1 104 ? 20.346 8.008 -31.019 1.00 70.81 104 CYS A N 1
ATOM 818 C CA . CYS A 1 104 ? 19.340 7.544 -31.965 1.00 70.81 104 CYS A CA 1
ATOM 819 C C . CYS A 1 104 ? 19.961 7.026 -33.264 1.00 70.81 104 CYS A C 1
ATOM 821 O O . CYS A 1 104 ? 21.000 7.499 -33.731 1.00 70.81 104 CYS A O 1
ATOM 823 N N . HIS A 1 105 ? 19.292 6.041 -33.864 1.00 68.19 105 HIS A N 1
ATOM 824 C CA . HIS A 1 105 ? 19.596 5.544 -35.202 1.00 68.19 105 HIS A CA 1
ATOM 825 C C . HIS A 1 105 ? 19.059 6.521 -36.245 1.00 68.19 105 HIS A C 1
ATOM 827 O O . HIS A 1 105 ? 17.961 6.357 -36.775 1.00 68.19 105 HIS A O 1
ATOM 833 N N . ILE A 1 106 ? 19.837 7.559 -36.538 1.00 67.31 106 ILE A N 1
ATOM 834 C CA . ILE A 1 106 ? 19.562 8.421 -37.682 1.00 67.31 106 ILE A CA 1
ATOM 835 C C . ILE A 1 106 ? 20.443 7.956 -38.835 1.00 67.31 106 ILE A C 1
ATOM 837 O O . ILE A 1 106 ? 21.663 8.088 -38.792 1.00 67.31 106 ILE A O 1
ATOM 841 N N . THR A 1 107 ? 19.832 7.404 -39.883 1.00 64.38 107 THR A N 1
ATOM 842 C CA . THR A 1 107 ? 20.572 7.087 -41.108 1.00 64.38 107 THR A CA 1
ATOM 843 C C . THR A 1 107 ? 21.052 8.379 -41.783 1.00 64.38 107 THR A C 1
ATOM 845 O O . THR A 1 107 ? 20.383 9.415 -41.672 1.00 64.38 107 THR A O 1
ATOM 848 N N . PRO A 1 108 ? 22.164 8.348 -42.545 1.00 64.19 108 PRO A N 1
ATOM 849 C CA . PRO A 1 108 ? 22.662 9.521 -43.269 1.00 64.19 108 PRO A CA 1
ATOM 850 C C . PRO A 1 108 ? 21.586 10.203 -44.127 1.00 64.19 108 PRO A C 1
ATOM 852 O O . PRO A 1 108 ? 21.524 11.427 -44.202 1.00 64.19 108 PRO A O 1
ATOM 855 N N . THR A 1 109 ? 20.672 9.422 -44.707 1.00 67.75 109 THR A N 1
ATOM 856 C CA . THR A 1 109 ? 19.528 9.915 -45.483 1.00 67.75 109 THR A CA 1
ATOM 857 C C . THR A 1 109 ? 18.572 10.763 -44.644 1.00 67.75 109 THR A C 1
ATOM 859 O O . THR A 1 109 ? 18.146 11.830 -45.086 1.00 67.75 109 THR A O 1
ATOM 862 N N . VAL A 1 110 ? 18.252 10.326 -43.424 1.00 69.00 110 VAL A N 1
ATOM 863 C CA . VAL A 1 110 ? 17.368 11.066 -42.514 1.00 69.00 110 VAL A CA 1
ATOM 864 C C . VAL A 1 110 ? 18.065 12.327 -41.999 1.00 69.00 110 VAL A C 1
ATOM 866 O O . VAL A 1 110 ? 17.433 13.381 -41.952 1.00 69.00 110 VAL A O 1
ATOM 869 N N . LEU A 1 111 ? 19.373 12.275 -41.720 1.00 67.94 111 LEU A N 1
ATOM 870 C CA . LEU A 1 111 ? 20.159 13.469 -41.381 1.00 67.94 111 LEU A CA 1
ATOM 871 C C . LEU A 1 111 ? 20.126 14.506 -42.512 1.00 67.94 111 LEU A C 1
ATOM 873 O O . LEU A 1 111 ? 19.850 15.677 -42.260 1.00 67.94 111 LEU A O 1
ATOM 877 N N . ILE A 1 112 ? 20.342 14.086 -43.763 1.00 70.62 112 ILE A N 1
ATOM 878 C CA . ILE A 1 112 ? 20.294 14.977 -44.933 1.00 70.62 112 ILE A CA 1
ATOM 879 C C . ILE A 1 112 ? 18.900 15.597 -45.092 1.00 70.62 112 ILE A C 1
ATOM 881 O O . ILE A 1 112 ? 18.796 16.800 -45.338 1.00 70.62 112 ILE A O 1
ATOM 885 N N . LEU A 1 113 ? 17.829 14.818 -44.905 1.00 71.38 113 LEU A N 1
ATOM 886 C CA . LEU A 1 113 ? 16.451 15.318 -44.952 1.00 71.38 113 LEU A CA 1
ATOM 887 C C . LEU A 1 113 ? 16.178 16.359 -43.860 1.00 71.38 113 LEU A C 1
ATOM 889 O O . LEU A 1 113 ? 15.611 17.414 -44.149 1.00 71.38 113 LEU A O 1
ATOM 893 N N .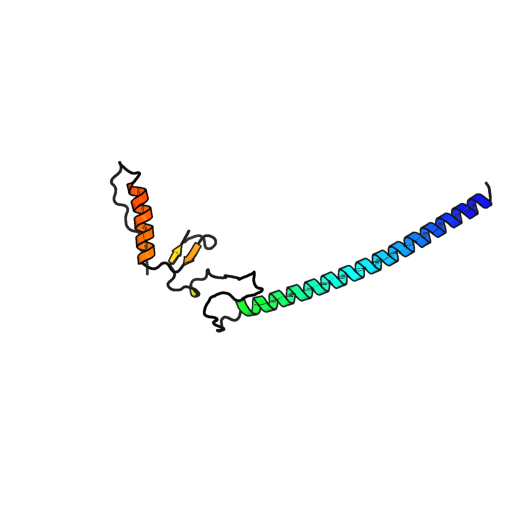 VAL A 1 114 ? 16.616 16.108 -42.624 1.00 68.94 114 VAL A N 1
ATOM 894 C CA . VAL A 1 114 ? 16.470 17.043 -41.497 1.00 68.94 114 VAL A CA 1
ATOM 895 C C . VAL A 1 114 ? 17.260 18.328 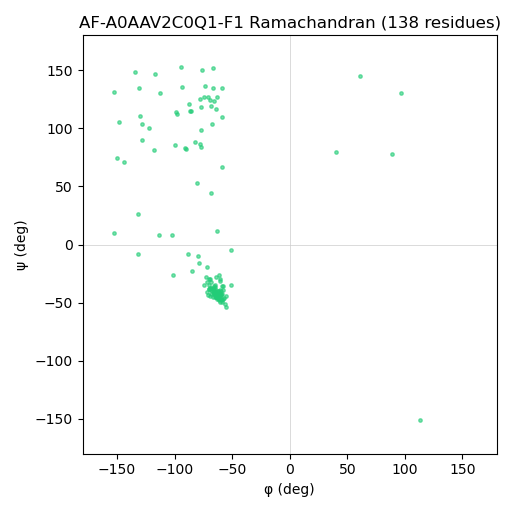-41.751 1.00 68.94 114 VAL A C 1
ATOM 897 O O . VAL A 1 114 ? 16.716 19.422 -41.599 1.00 68.94 114 VAL A O 1
ATOM 900 N N . ILE A 1 115 ? 18.507 18.222 -42.216 1.00 70.38 115 ILE A N 1
ATOM 901 C CA . ILE A 1 115 ? 19.345 19.374 -42.571 1.00 70.38 115 ILE A CA 1
ATOM 902 C C . ILE A 1 115 ? 18.689 20.183 -43.693 1.00 70.38 115 ILE A C 1
ATOM 904 O O . ILE A 1 115 ? 18.587 21.405 -43.587 1.00 70.38 115 ILE A O 1
ATOM 908 N N . HIS A 1 116 ? 18.189 19.528 -44.743 1.00 72.00 116 HIS A N 1
ATOM 909 C CA . HIS A 1 116 ? 17.519 20.203 -45.851 1.00 72.00 116 HIS A CA 1
ATOM 910 C C . HIS A 1 116 ? 16.215 20.876 -45.411 1.00 72.00 116 HIS A C 1
ATOM 912 O O . HIS A 1 116 ? 15.909 21.973 -45.869 1.00 72.00 116 HIS A O 1
ATOM 918 N N . LEU A 1 117 ? 15.465 20.275 -44.487 1.00 71.50 117 LEU A N 1
ATOM 919 C CA . LEU A 1 117 ? 14.239 20.859 -43.953 1.00 71.50 117 LEU A CA 1
ATOM 920 C C . LEU A 1 117 ? 14.534 22.065 -43.054 1.00 71.50 117 LEU A C 1
ATOM 922 O O . LEU A 1 117 ? 13.888 23.099 -43.204 1.00 71.50 117 LEU A O 1
ATOM 926 N N . ILE A 1 118 ? 15.539 21.986 -42.180 1.00 66.62 118 ILE A N 1
ATOM 927 C CA . ILE A 1 118 ? 15.955 23.098 -41.312 1.00 66.62 118 ILE A CA 1
ATOM 928 C C . ILE A 1 118 ? 16.547 24.245 -42.146 1.00 66.62 118 ILE A C 1
ATOM 930 O O . ILE A 1 118 ? 16.169 25.403 -41.960 1.00 66.62 118 ILE A O 1
ATOM 934 N N . LEU A 1 119 ? 17.425 23.952 -43.110 1.00 65.62 119 LEU A N 1
ATOM 935 C CA . LEU A 1 119 ? 18.002 24.956 -44.011 1.00 65.62 119 LEU A CA 1
ATOM 936 C C . LEU A 1 119 ? 16.974 25.502 -45.012 1.00 65.62 119 LEU A C 1
ATOM 938 O O . LEU A 1 119 ? 16.994 26.691 -45.323 1.00 65.62 119 LEU A O 1
ATOM 942 N N . GLY A 1 120 ? 16.046 24.671 -45.482 1.00 61.84 120 GLY A N 1
ATOM 943 C CA . GLY A 1 120 ? 14.951 25.051 -46.377 1.00 61.84 120 GLY A CA 1
ATOM 944 C C . GLY A 1 120 ? 13.879 25.893 -45.684 1.00 61.84 120 GLY A C 1
ATOM 945 O O . GLY A 1 120 ? 13.308 26.792 -46.300 1.00 61.84 120 GLY A O 1
ATOM 946 N N . LYS A 1 121 ? 13.644 25.673 -44.383 1.00 52.69 121 LYS A N 1
ATOM 947 C CA . LYS A 1 121 ? 12.845 26.566 -43.528 1.00 52.69 121 LYS A CA 1
ATOM 948 C C . LYS A 1 121 ? 13.580 27.886 -43.279 1.00 52.69 121 LYS A C 1
ATOM 950 O O . LYS A 1 121 ? 12.954 28.934 -43.357 1.00 52.69 121 LYS A O 1
ATOM 955 N N . ARG A 1 122 ? 14.907 27.855 -43.091 1.00 50.62 122 ARG A N 1
ATOM 956 C CA . ARG A 1 122 ? 15.748 29.054 -42.909 1.00 50.62 122 ARG A CA 1
ATOM 957 C C . ARG A 1 122 ? 15.865 29.909 -44.181 1.00 50.62 122 ARG A C 1
ATOM 959 O O . ARG A 1 122 ? 15.927 31.128 -44.082 1.00 50.62 122 ARG A O 1
ATOM 966 N N . LYS A 1 123 ? 15.843 29.301 -45.375 1.00 51.00 123 LYS A N 1
ATOM 967 C CA . LYS A 1 123 ? 15.813 30.023 -46.664 1.00 51.00 123 LYS A CA 1
ATOM 968 C C . LYS A 1 123 ? 14.476 30.692 -46.973 1.00 51.00 123 LYS A C 1
ATOM 970 O O . LYS A 1 123 ? 14.448 31.593 -47.804 1.00 51.00 123 LYS A O 1
ATOM 975 N N . ARG A 1 124 ? 13.385 30.277 -46.325 1.00 50.66 124 ARG A N 1
ATOM 976 C CA . ARG A 1 124 ? 12.073 30.913 -46.503 1.00 50.66 124 ARG A CA 1
ATOM 977 C C . ARG A 1 124 ? 11.914 32.213 -45.711 1.00 50.66 124 ARG A C 1
ATOM 979 O O . ARG A 1 124 ? 10.949 32.920 -45.955 1.00 50.66 124 ARG A O 1
ATOM 986 N N . ASP A 1 125 ? 12.860 32.522 -44.822 1.00 51.59 125 ASP A N 1
ATOM 987 C CA . ASP A 1 125 ? 12.774 33.658 -43.897 1.00 51.59 125 ASP A CA 1
ATOM 988 C C . ASP A 1 125 ? 14.051 34.519 -43.865 1.00 51.59 125 ASP A C 1
ATOM 990 O O . ASP A 1 125 ? 14.394 35.136 -42.859 1.00 51.59 125 ASP A O 1
ATOM 994 N N . ARG A 1 126 ? 14.841 34.532 -44.949 1.00 42.94 126 ARG A N 1
ATOM 995 C CA . ARG A 1 126 ? 16.038 35.379 -44.972 1.00 42.94 126 ARG A CA 1
ATOM 996 C C . ARG A 1 126 ? 16.422 35.878 -46.360 1.00 42.94 126 ARG A C 1
ATOM 998 O O . ARG A 1 126 ? 17.415 35.465 -46.953 1.00 42.94 126 ARG A O 1
ATOM 1005 N N . THR A 1 127 ? 15.659 36.851 -46.847 1.00 48.69 127 THR A N 1
ATOM 1006 C CA . THR A 1 127 ? 16.275 37.998 -47.519 1.00 48.69 127 THR A CA 1
ATOM 1007 C C . THR A 1 127 ? 17.130 38.732 -46.484 1.00 48.69 127 THR A C 1
ATOM 1009 O O . THR A 1 127 ? 16.616 39.098 -45.433 1.00 48.69 127 THR A O 1
ATOM 1012 N N . THR A 1 128 ? 18.403 38.967 -46.807 1.00 49.09 128 THR A N 1
ATOM 1013 C CA . THR A 1 128 ? 19.450 39.704 -46.058 1.00 49.09 128 THR A CA 1
ATOM 1014 C C . THR A 1 128 ? 20.424 38.873 -45.207 1.00 49.09 128 THR A C 1
ATOM 1016 O O . THR A 1 128 ? 20.055 38.045 -44.384 1.00 49.09 128 THR A O 1
ATOM 1019 N N . CYS A 1 129 ? 21.710 39.163 -45.416 1.00 34.28 129 CYS A N 1
ATOM 1020 C CA . CYS A 1 129 ? 22.895 38.661 -44.712 1.00 34.28 129 CYS A CA 1
ATOM 1021 C C . CYS A 1 129 ? 23.515 37.366 -45.264 1.00 34.28 129 CYS A C 1
ATOM 1023 O O . CYS A 1 129 ? 23.414 36.271 -44.712 1.00 34.28 129 CYS A O 1
ATOM 1025 N N . THR A 1 130 ? 24.243 37.565 -46.364 1.00 44.88 130 THR A N 1
ATOM 1026 C CA . THR A 1 130 ? 25.361 36.755 -46.852 1.00 44.88 130 THR A CA 1
ATOM 1027 C C . THR A 1 130 ? 26.483 36.685 -45.816 1.00 44.88 130 THR A C 1
ATOM 1029 O O . THR A 1 130 ? 27.202 37.658 -45.600 1.00 44.88 130 THR A O 1
ATOM 1032 N N . SER A 1 131 ? 26.676 35.524 -45.202 1.00 43.81 131 SER A N 1
ATOM 1033 C CA . SER A 1 131 ? 27.968 35.099 -44.652 1.00 43.81 131 SER A CA 1
ATOM 1034 C C . SER A 1 131 ? 28.008 33.566 -44.662 1.00 43.81 131 SER A C 1
ATOM 1036 O O . SER A 1 131 ? 27.028 32.949 -44.234 1.00 43.81 131 SER A O 1
ATOM 1038 N N . PRO A 1 132 ? 29.076 32.926 -45.174 1.00 42.16 132 PRO A N 1
ATOM 1039 C CA . PRO A 1 132 ? 29.191 31.475 -45.150 1.00 42.16 132 PRO A CA 1
ATOM 1040 C C . PRO A 1 132 ? 29.366 31.011 -43.701 1.00 42.16 132 PRO A C 1
ATOM 1042 O O . PRO A 1 132 ? 30.322 31.396 -43.033 1.00 42.16 132 PRO A O 1
ATOM 1045 N N . ILE A 1 133 ? 28.433 30.197 -43.210 1.00 45.50 133 ILE A N 1
ATOM 1046 C CA . ILE A 1 133 ? 28.563 29.534 -41.909 1.00 45.50 133 ILE A CA 1
ATOM 1047 C C . ILE A 1 133 ? 29.589 28.400 -42.085 1.00 45.50 133 ILE A C 1
ATOM 1049 O O . ILE A 1 133 ? 29.416 27.594 -43.005 1.00 45.50 133 ILE A O 1
ATOM 1053 N N . PRO A 1 134 ? 30.650 28.315 -41.262 1.00 40.53 134 PRO A N 1
ATOM 1054 C CA . PRO A 1 134 ? 31.619 27.233 -41.356 1.00 40.53 134 PRO A CA 1
ATOM 1055 C C . PRO A 1 134 ? 30.950 25.906 -40.979 1.00 40.53 134 PRO A C 1
ATOM 1057 O O . PRO A 1 134 ? 30.205 25.829 -40.001 1.00 40.53 134 PRO A O 1
ATOM 1060 N N . TYR A 1 135 ? 31.200 24.862 -41.773 1.00 44.75 135 TYR A N 1
ATOM 1061 C CA . TYR A 1 135 ? 30.741 23.508 -41.469 1.00 44.75 135 TYR A CA 1
ATOM 1062 C C . TYR A 1 135 ? 31.307 23.054 -40.113 1.00 44.75 135 TYR A C 1
ATOM 1064 O O . TYR A 1 135 ? 32.508 23.231 -39.879 1.00 44.75 135 TYR A O 1
ATOM 1072 N N . PRO A 1 136 ? 30.497 22.449 -39.226 1.00 41.12 136 PRO A N 1
ATOM 1073 C CA . PRO A 1 136 ? 31.023 21.843 -38.014 1.00 41.12 136 PRO A CA 1
ATOM 1074 C C . PRO A 1 136 ? 31.903 20.647 -38.404 1.00 41.12 136 PRO A C 1
ATOM 1076 O O . PRO A 1 136 ? 31.460 19.749 -39.121 1.00 41.12 136 PRO A O 1
ATOM 1079 N N . ARG A 1 137 ? 33.169 20.650 -37.963 1.00 41.34 137 ARG A N 1
ATOM 1080 C CA . ARG A 1 137 ? 34.032 19.463 -38.025 1.00 41.34 137 ARG A CA 1
ATOM 1081 C C . ARG A 1 137 ? 33.414 18.399 -37.125 1.00 41.34 137 ARG A C 1
ATOM 1083 O O . ARG A 1 137 ? 33.330 18.601 -35.920 1.00 41.34 137 ARG A O 1
ATOM 1090 N N . ILE A 1 138 ? 33.004 17.292 -37.725 1.00 37.28 138 ILE A N 1
ATOM 1091 C CA . ILE A 1 138 ? 32.614 16.075 -37.017 1.00 37.28 138 ILE A CA 1
ATOM 1092 C C . ILE A 1 138 ? 33.920 15.296 -36.771 1.00 37.28 138 ILE A C 1
ATOM 1094 O O . ILE A 1 138 ? 34.572 14.943 -37.759 1.00 37.28 138 ILE A O 1
ATOM 1098 N N . PRO A 1 139 ? 34.375 15.089 -35.520 1.00 40.81 139 PRO A N 1
ATOM 1099 C CA . PRO A 1 139 ? 35.382 14.078 -35.233 1.00 40.81 139 PRO A CA 1
ATOM 1100 C C . PRO A 1 139 ? 34.716 12.699 -35.317 1.00 40.81 139 PRO A C 1
ATOM 1102 O O . PRO A 1 139 ? 33.584 12.539 -34.859 1.00 40.81 139 PRO A O 1
ATOM 1105 N N . TRP A 1 140 ? 35.409 11.760 -35.962 1.00 43.97 140 TRP A N 1
ATOM 1106 C CA . TRP A 1 140 ? 35.027 10.350 -36.042 1.00 43.97 140 TRP A CA 1
ATOM 1107 C C . TRP A 1 140 ? 35.161 9.670 -34.686 1.00 43.97 140 TRP A C 1
ATOM 1109 O O . TRP A 1 140 ? 36.151 9.994 -33.988 1.00 43.97 140 TRP A O 1
#

InterPro domains:
  IPR042343 Protein BANP [PTHR16243] (65-114)